Protein AF-A0A8H5ZHA7-F1 (afdb_monomer_lite)

Radius of gyration: 26.0 Å; chains: 1; bounding box: 53×27×84 Å

pLDDT: mean 82.82, std 13.32, range [46.03, 96.62]

Organism: Cochliobolus sativus (NCBI:txid45130)

Structure (mmCIF, N/CA/C/O backbone):
data_AF-A0A8H5ZHA7-F1
#
_entry.id   AF-A0A8H5ZHA7-F1
#
loop_
_atom_site.group_PDB
_atom_site.id
_atom_site.type_symbol
_atom_site.label_atom_id
_atom_site.label_alt_id
_atom_site.label_comp_id
_atom_site.label_asym_id
_atom_site.label_entity_id
_atom_site.label_seq_id
_atom_site.pdbx_PDB_ins_code
_atom_site.Cartn_x
_atom_site.Cartn_y
_atom_site.Cartn_z
_atom_site.occupancy
_atom_site.B_iso_or_equiv
_atom_site.auth_seq_id
_atom_site.auth_comp_id
_atom_site.auth_asym_id
_atom_site.auth_atom_id
_atom_site.pdbx_PDB_model_num
ATOM 1 N N . MET A 1 1 ? 19.726 -7.774 -22.944 1.00 52.78 1 MET A N 1
ATOM 2 C CA . MET A 1 1 ? 19.701 -6.423 -22.335 1.00 52.78 1 MET A CA 1
ATOM 3 C C . MET A 1 1 ? 21.079 -6.138 -21.774 1.00 52.78 1 MET A C 1
ATOM 5 O O . MET A 1 1 ? 21.637 -7.043 -21.167 1.00 52.78 1 MET A O 1
ATOM 9 N N . TRP A 1 2 ? 21.635 -4.945 -21.988 1.00 54.25 2 TRP A N 1
ATOM 10 C CA . TRP A 1 2 ? 22.920 -4.572 -21.390 1.00 54.25 2 TRP A CA 1
ATOM 11 C C . TRP A 1 2 ? 22.672 -4.149 -19.931 1.00 54.25 2 TRP A C 1
ATOM 13 O O . TRP A 1 2 ? 22.021 -3.128 -19.719 1.00 54.25 2 TRP A O 1
ATOM 23 N N . PRO A 1 3 ? 23.135 -4.902 -18.915 1.00 56.53 3 PRO A N 1
ATOM 24 C CA . PRO A 1 3 ? 22.763 -4.650 -17.514 1.00 56.53 3 PRO A CA 1
ATOM 25 C C . PRO A 1 3 ? 23.312 -3.335 -16.943 1.00 56.53 3 PRO A C 1
ATOM 27 O O . PRO A 1 3 ? 22.885 -2.902 -15.883 1.00 56.53 3 PRO A O 1
ATOM 30 N N . GLN A 1 4 ? 24.283 -2.724 -17.626 1.00 62.50 4 GLN A N 1
ATOM 31 C CA . GLN A 1 4 ? 25.059 -1.576 -17.148 1.00 62.50 4 GLN A CA 1
ATOM 32 C C . GLN A 1 4 ? 24.312 -0.233 -17.276 1.00 62.50 4 GLN A C 1
ATOM 34 O O . GLN A 1 4 ? 24.670 0.715 -16.592 1.00 62.50 4 GLN A O 1
ATOM 39 N N . HIS A 1 5 ? 23.264 -0.149 -18.106 1.00 68.81 5 HIS A N 1
ATOM 40 C CA . HIS A 1 5 ? 22.497 1.089 -18.346 1.00 68.81 5 HIS A CA 1
ATOM 41 C C . HIS A 1 5 ? 21.079 1.055 -17.768 1.00 68.81 5 HIS A C 1
ATOM 43 O O . HIS A 1 5 ? 20.227 1.855 -18.154 1.00 68.81 5 HIS A O 1
ATOM 49 N N . PHE A 1 6 ? 20.802 0.089 -16.892 1.00 77.94 6 PHE A N 1
ATOM 50 C CA . PHE A 1 6 ? 19.438 -0.263 -16.548 1.00 77.94 6 PHE A CA 1
ATOM 51 C C . PHE A 1 6 ? 19.229 -0.431 -15.049 1.00 77.94 6 PHE A C 1
ATOM 53 O O . PHE A 1 6 ? 19.778 -1.344 -14.429 1.00 77.94 6 PHE A O 1
ATOM 60 N N . ASP A 1 7 ? 18.390 0.424 -14.471 1.00 83.12 7 ASP A N 1
ATOM 61 C CA . ASP A 1 7 ? 18.078 0.376 -13.051 1.00 83.12 7 ASP A CA 1
ATOM 62 C C . ASP A 1 7 ? 16.860 -0.520 -12.774 1.00 83.12 7 ASP A C 1
ATOM 64 O O . ASP A 1 7 ? 15.705 -0.217 -13.097 1.00 83.12 7 ASP A O 1
ATOM 68 N N . VAL A 1 8 ? 17.132 -1.661 -12.138 1.00 85.44 8 VAL A N 1
ATOM 69 C CA . VAL A 1 8 ? 16.121 -2.636 -11.703 1.00 85.44 8 VAL A CA 1
ATOM 70 C C . VAL A 1 8 ? 15.686 -2.450 -10.250 1.00 85.44 8 VAL A C 1
ATOM 72 O O . VAL A 1 8 ? 14.785 -3.157 -9.793 1.00 85.44 8 VAL A O 1
ATOM 75 N N . GLN A 1 9 ? 16.303 -1.538 -9.495 1.00 86.81 9 GLN A N 1
ATOM 76 C CA . GLN A 1 9 ? 16.022 -1.352 -8.072 1.00 86.81 9 GLN A CA 1
ATOM 77 C C . GLN A 1 9 ? 14.582 -0.900 -7.838 1.00 86.81 9 GLN A C 1
ATOM 79 O O . GLN A 1 9 ? 13.919 -1.438 -6.954 1.00 86.81 9 GLN A O 1
ATOM 84 N N . GLY A 1 10 ? 14.058 -0.002 -8.679 1.00 84.81 10 GLY A N 1
ATOM 85 C CA . GLY A 1 10 ? 12.657 0.427 -8.610 1.00 84.81 10 GLY A CA 1
ATOM 86 C C . GLY A 1 10 ? 11.679 -0.740 -8.765 1.00 84.81 10 GLY A C 1
ATOM 87 O O . GLY A 1 10 ? 10.723 -0.862 -8.004 1.00 84.81 10 GLY A O 1
ATOM 88 N N . THR A 1 11 ? 11.965 -1.670 -9.680 1.00 85.94 11 THR A N 1
ATOM 89 C CA . THR A 1 11 ? 11.107 -2.850 -9.885 1.00 85.94 11 THR A CA 1
ATOM 90 C C . THR A 1 11 ? 11.216 -3.832 -8.722 1.00 85.94 11 THR A C 1
ATOM 92 O O . THR A 1 11 ? 10.202 -4.336 -8.245 1.00 85.94 11 THR A O 1
ATOM 95 N N . LYS A 1 12 ? 12.429 -4.072 -8.209 1.00 88.88 12 LYS A N 1
ATOM 96 C CA . LYS A 1 12 ? 12.633 -4.904 -7.013 1.00 88.88 12 LYS A CA 1
ATOM 97 C C . LYS A 1 12 ? 11.881 -4.341 -5.807 1.00 88.88 12 LYS A C 1
ATOM 99 O O . LYS A 1 12 ? 11.243 -5.106 -5.088 1.00 88.88 12 LYS A O 1
ATOM 104 N N . ALA A 1 13 ? 11.912 -3.021 -5.623 1.00 89.31 13 ALA A N 1
ATOM 105 C CA . ALA A 1 13 ? 11.181 -2.341 -4.562 1.00 89.31 13 ALA A CA 1
ATOM 106 C C . ALA A 1 13 ? 9.661 -2.512 -4.715 1.00 89.31 13 ALA A C 1
ATOM 108 O O . ALA A 1 13 ? 9.006 -2.866 -3.740 1.00 89.31 13 ALA A O 1
ATOM 109 N N . LEU A 1 14 ? 9.113 -2.341 -5.926 1.00 88.00 14 LEU A N 1
ATOM 110 C CA . LEU A 1 14 ? 7.683 -2.544 -6.207 1.00 88.00 14 LEU A CA 1
ATOM 111 C C . LEU A 1 14 ? 7.222 -3.989 -5.946 1.00 88.00 14 LEU A C 1
ATOM 113 O O . LEU A 1 14 ? 6.139 -4.220 -5.407 1.00 88.00 14 LEU A O 1
ATOM 117 N N . ILE A 1 15 ? 8.039 -4.984 -6.302 1.00 90.75 15 ILE A N 1
ATOM 118 C CA . ILE A 1 15 ? 7.711 -6.393 -6.040 1.00 90.75 15 ILE A CA 1
ATOM 119 C C . ILE A 1 15 ? 7.745 -6.668 -4.536 1.00 90.75 15 ILE A C 1
ATOM 121 O O . ILE A 1 15 ? 6.794 -7.222 -3.984 1.00 90.75 15 ILE A O 1
ATOM 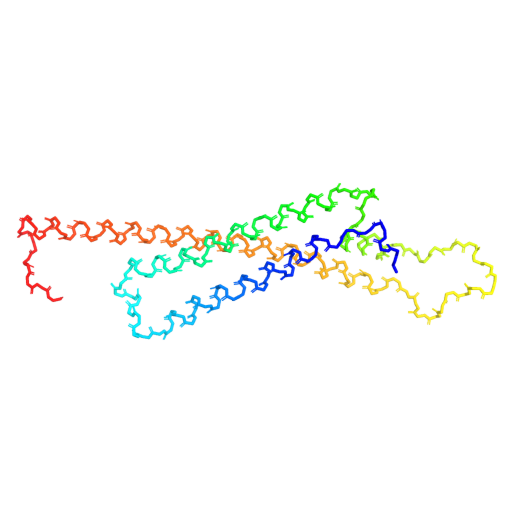125 N N . ALA A 1 16 ? 8.818 -6.250 -3.861 1.00 91.69 16 ALA A N 1
ATOM 126 C CA . ALA A 1 16 ? 8.959 -6.434 -2.423 1.00 91.69 16 ALA A CA 1
ATOM 127 C C . ALA A 1 16 ? 7.810 -5.760 -1.656 1.00 91.69 16 ALA A C 1
ATOM 129 O O . ALA A 1 16 ? 7.230 -6.372 -0.757 1.00 91.69 16 ALA A O 1
ATOM 130 N N . SER A 1 17 ? 7.424 -4.541 -2.047 1.00 92.31 17 SER A N 1
ATOM 131 C CA . SER A 1 17 ? 6.323 -3.820 -1.411 1.00 92.31 17 SER A CA 1
ATOM 132 C C . SER A 1 17 ? 4.982 -4.500 -1.573 1.00 92.31 17 SER A C 1
ATOM 134 O O . SER A 1 17 ? 4.231 -4.603 -0.602 1.00 92.31 17 SER A O 1
ATOM 136 N N . SER A 1 18 ? 4.704 -5.017 -2.764 1.00 90.50 18 SER A N 1
ATOM 137 C CA . SER A 1 18 ? 3.472 -5.746 -3.053 1.00 90.50 18 SER A CA 1
ATOM 138 C C . SER A 1 18 ? 3.347 -6.994 -2.177 1.00 90.50 18 SER A C 1
ATOM 140 O O . SER A 1 18 ? 2.298 -7.228 -1.576 1.00 90.50 18 SER A O 1
ATOM 142 N N . VAL A 1 19 ? 4.434 -7.764 -2.038 1.00 94.38 19 VAL A N 1
ATOM 143 C CA . VAL A 1 19 ? 4.457 -8.981 -1.211 1.00 94.38 19 VAL A CA 1
ATOM 144 C C . VAL A 1 19 ? 4.249 -8.650 0.266 1.00 94.38 19 VAL A C 1
ATOM 146 O O . VAL A 1 19 ? 3.394 -9.253 0.913 1.00 94.38 19 VAL A O 1
ATOM 149 N N . VAL A 1 20 ? 4.984 -7.671 0.801 1.00 93.88 20 VAL A N 1
ATOM 150 C CA . VAL A 1 20 ? 4.854 -7.271 2.213 1.00 93.88 20 VAL A CA 1
ATOM 151 C C . VAL A 1 20 ? 3.448 -6.752 2.507 1.00 93.88 20 VAL A C 1
ATOM 153 O O . VAL A 1 20 ? 2.850 -7.137 3.510 1.00 93.88 20 VAL A O 1
ATOM 156 N N . THR A 1 21 ? 2.893 -5.936 1.609 1.00 93.38 21 THR A N 1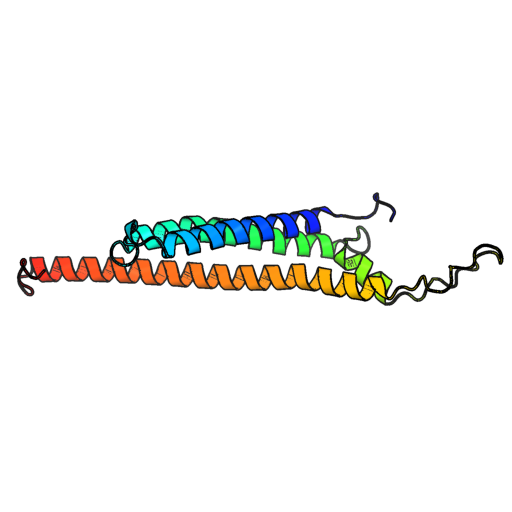
ATOM 157 C CA . THR A 1 21 ? 1.527 -5.409 1.730 1.00 93.38 21 THR A CA 1
ATOM 158 C C . THR A 1 21 ? 0.504 -6.540 1.786 1.00 93.38 21 THR A C 1
ATOM 160 O O . THR A 1 21 ? -0.345 -6.560 2.674 1.00 93.38 21 THR A O 1
ATOM 163 N N . LEU A 1 22 ? 0.614 -7.522 0.886 1.00 94.31 22 LEU A N 1
ATOM 164 C CA . LEU A 1 22 ? -0.283 -8.676 0.853 1.00 94.31 22 LEU A CA 1
ATOM 165 C C . LEU A 1 22 ? -0.209 -9.474 2.158 1.00 94.31 22 LEU A C 1
ATOM 167 O O . LEU A 1 22 ? -1.246 -9.818 2.721 1.00 94.31 22 LEU A O 1
ATOM 171 N N . VAL A 1 23 ? 0.998 -9.720 2.671 1.00 95.75 23 VAL A N 1
ATOM 172 C CA . VAL A 1 23 ? 1.197 -10.454 3.927 1.00 95.75 23 VAL A CA 1
ATOM 173 C C . VAL A 1 23 ? 0.607 -9.697 5.118 1.00 95.75 23 VAL A C 1
ATOM 175 O O . VAL A 1 23 ? -0.129 -10.292 5.902 1.00 95.75 23 VAL A O 1
ATOM 178 N N . LEU A 1 24 ? 0.880 -8.396 5.257 1.00 93.56 24 LEU A N 1
ATOM 179 C CA . LEU A 1 24 ? 0.397 -7.602 6.392 1.00 93.56 24 LEU A CA 1
ATOM 180 C C . LEU A 1 24 ? -1.124 -7.420 6.368 1.00 93.56 24 LEU A C 1
ATOM 182 O O . LEU A 1 24 ? -1.786 -7.634 7.386 1.00 93.56 24 LEU A O 1
ATOM 186 N N . CYS A 1 25 ? -1.696 -7.084 5.209 1.00 92.38 25 CYS A N 1
ATOM 187 C CA . CYS A 1 25 ? -3.146 -6.984 5.052 1.00 92.38 25 CYS A CA 1
ATOM 188 C C . CYS A 1 25 ? -3.820 -8.351 5.230 1.00 92.38 25 CYS A C 1
ATOM 190 O O . CYS A 1 25 ? -4.833 -8.451 5.920 1.00 92.38 25 CYS A O 1
ATOM 192 N N . GLY A 1 26 ? -3.242 -9.415 4.667 1.00 92.25 26 GLY A N 1
ATOM 193 C CA . GLY A 1 26 ? -3.731 -10.782 4.823 1.00 92.25 26 GLY A CA 1
ATOM 194 C C . GLY A 1 26 ? -3.730 -11.236 6.282 1.00 92.25 26 GLY A C 1
ATOM 195 O O . GLY A 1 26 ? -4.733 -11.760 6.761 1.00 92.25 26 GLY A O 1
ATOM 196 N N . ALA A 1 27 ? -2.654 -10.966 7.025 1.00 91.88 27 ALA A N 1
ATOM 197 C CA . ALA A 1 27 ? -2.563 -11.278 8.449 1.00 91.88 27 ALA A CA 1
ATOM 198 C C . ALA A 1 27 ? -3.645 -10.556 9.270 1.00 91.88 27 ALA A C 1
ATOM 200 O O . ALA A 1 27 ? -4.290 -11.178 10.118 1.00 91.88 27 ALA A O 1
ATOM 201 N N . PHE A 1 28 ? -3.900 -9.273 8.990 1.00 89.31 28 PHE A N 1
ATOM 202 C CA . PHE A 1 28 ? -4.983 -8.526 9.633 1.00 89.31 28 PHE A CA 1
ATOM 203 C C . PHE A 1 28 ? -6.366 -9.109 9.312 1.00 89.31 28 PHE A C 1
ATOM 205 O O . PHE A 1 28 ? -7.202 -9.257 10.209 1.00 89.31 28 PHE A O 1
ATOM 212 N N . LEU A 1 29 ? -6.613 -9.475 8.051 1.00 90.12 29 LEU A N 1
ATOM 213 C CA . LEU A 1 29 ? -7.873 -10.095 7.639 1.00 90.12 29 LEU A CA 1
ATOM 214 C C . LEU A 1 29 ? -8.088 -11.436 8.342 1.00 90.12 29 LEU A C 1
ATOM 216 O O . LEU A 1 29 ? -9.149 -11.652 8.919 1.00 90.12 29 LEU A O 1
ATOM 220 N N . ILE A 1 30 ? -7.072 -12.301 8.375 1.00 91.12 30 ILE A N 1
ATOM 221 C CA . ILE A 1 30 ? -7.140 -13.588 9.079 1.00 91.12 30 ILE A CA 1
ATOM 222 C C . ILE A 1 30 ? -7.440 -13.364 10.563 1.00 91.12 30 ILE A C 1
ATOM 224 O O . ILE A 1 30 ? -8.362 -13.976 11.098 1.00 91.12 30 ILE A O 1
ATOM 228 N N . ALA A 1 31 ? -6.728 -12.443 11.221 1.00 87.19 31 ALA A N 1
ATOM 229 C CA . ALA A 1 31 ? -6.982 -12.110 12.621 1.00 87.19 31 ALA A CA 1
ATOM 230 C C . ALA A 1 31 ? -8.414 -11.589 12.850 1.00 87.19 31 ALA A C 1
ATOM 232 O O . ALA A 1 31 ? -9.032 -11.900 13.867 1.00 87.19 31 ALA A O 1
ATOM 233 N N . SER A 1 32 ? -8.980 -10.864 11.884 1.00 85.56 32 SER A N 1
ATOM 234 C CA . SER A 1 32 ? -10.356 -10.355 11.946 1.00 85.56 32 SER A CA 1
ATOM 235 C C . SER A 1 32 ? -11.414 -11.461 11.984 1.00 85.56 32 SER A C 1
ATOM 237 O O . SER A 1 32 ? -12.479 -11.260 12.567 1.00 85.56 32 SER A O 1
ATOM 239 N N . PHE A 1 33 ? -11.114 -12.639 11.430 1.00 87.31 33 PHE A N 1
ATOM 240 C CA . PHE A 1 33 ? -12.006 -13.799 11.449 1.00 87.31 33 PHE A CA 1
ATOM 241 C C . PHE A 1 33 ? -11.850 -14.689 12.685 1.00 87.31 33 PHE A C 1
ATOM 243 O O . PHE A 1 33 ? -12.641 -15.613 12.858 1.00 87.31 33 PHE A O 1
ATOM 250 N N . ILE A 1 34 ? -10.873 -14.439 13.566 1.00 88.38 34 ILE A N 1
ATOM 251 C CA . ILE A 1 34 ? -10.676 -15.253 14.771 1.00 88.38 34 ILE A CA 1
ATOM 252 C C . ILE A 1 34 ? -11.642 -14.772 15.868 1.00 88.38 34 ILE A C 1
ATOM 254 O O . ILE A 1 34 ? -11.397 -13.733 16.491 1.00 88.38 34 ILE A O 1
ATOM 258 N N . PRO A 1 35 ? -12.702 -15.538 16.203 1.00 78.00 35 PRO A N 1
ATOM 259 C CA . PRO A 1 35 ? -13.699 -15.104 17.183 1.00 78.00 35 PRO A CA 1
ATOM 260 C C . PRO A 1 35 ? -13.099 -14.925 18.585 1.00 78.00 35 PRO A C 1
ATOM 262 O O . PRO A 1 35 ? -13.529 -14.052 19.335 1.00 78.00 35 PRO A O 1
ATOM 265 N N . LYS A 1 36 ? -12.042 -15.683 18.922 1.00 78.12 36 LYS A N 1
ATOM 266 C CA . LYS A 1 36 ? -11.340 -15.586 20.215 1.00 78.12 36 LYS A CA 1
ATOM 267 C C . LYS A 1 36 ? -10.669 -14.233 20.461 1.00 78.12 36 LYS A C 1
ATOM 269 O O . LYS A 1 36 ? -10.453 -13.876 21.615 1.00 78.12 36 LYS A O 1
ATOM 274 N N . LEU A 1 37 ? -10.342 -13.475 19.411 1.00 74.25 37 LEU A N 1
ATOM 275 C CA . LEU A 1 37 ? -9.750 -12.145 19.572 1.00 74.25 37 LEU A CA 1
ATOM 276 C C . LEU A 1 37 ? -10.792 -11.092 19.986 1.00 74.25 37 LEU A C 1
ATOM 278 O O . LEU A 1 37 ? -10.406 -10.035 20.484 1.00 74.25 37 LEU A O 1
ATOM 282 N N . ALA A 1 38 ? -12.093 -11.383 19.828 1.00 75.88 38 ALA A N 1
ATOM 283 C CA . ALA A 1 38 ? -13.209 -10.512 20.207 1.00 75.88 38 ALA A CA 1
ATOM 284 C C . ALA A 1 38 ? -13.000 -9.044 19.779 1.00 75.88 38 ALA A C 1
ATOM 286 O O . ALA A 1 38 ? -13.325 -8.110 20.513 1.00 75.88 38 ALA A O 1
ATOM 287 N N . LEU A 1 39 ? -12.445 -8.830 18.577 1.00 74.50 39 LEU A N 1
ATOM 288 C CA . LEU A 1 39 ? -12.054 -7.506 18.070 1.00 74.50 39 LEU A CA 1
ATOM 289 C C . LEU A 1 39 ? -13.239 -6.536 17.955 1.00 74.50 39 LEU A C 1
ATOM 291 O O . LEU A 1 39 ? -13.050 -5.324 17.970 1.00 74.50 39 LEU A O 1
ATOM 295 N N . ARG A 1 40 ? -14.467 -7.063 17.884 1.00 72.06 40 ARG A N 1
ATOM 296 C CA . ARG A 1 40 ? -15.703 -6.274 17.935 1.00 72.06 40 ARG A CA 1
ATOM 297 C C . ARG A 1 40 ? -15.941 -5.634 19.307 1.00 72.06 40 ARG A C 1
ATOM 299 O O . ARG A 1 40 ? -16.465 -4.533 19.368 1.00 72.06 40 ARG A O 1
ATOM 306 N N . GLN A 1 41 ? -15.557 -6.313 20.384 1.00 76.44 41 GLN A N 1
ATOM 307 C CA . GLN A 1 41 ? -15.778 -5.873 21.765 1.00 76.44 41 GLN A CA 1
ATOM 308 C C . GLN A 1 41 ? -14.557 -5.119 22.313 1.00 76.44 41 GLN A C 1
ATOM 310 O O . GLN A 1 41 ? -14.684 -4.188 23.102 1.00 76.44 41 GLN A O 1
ATOM 315 N N . LYS A 1 42 ? -13.356 -5.476 21.841 1.00 84.12 42 LYS A N 1
ATOM 316 C CA . LYS A 1 42 ? -12.083 -4.835 22.196 1.00 84.12 42 LYS A CA 1
ATOM 317 C C . LYS A 1 42 ? -11.655 -3.829 21.123 1.00 84.12 42 LYS A C 1
ATOM 319 O O . LYS A 1 42 ? -10.693 -4.063 20.390 1.00 84.12 42 LYS A O 1
ATOM 324 N N . TYR A 1 43 ? -12.350 -2.693 21.058 1.00 83.75 43 TYR A N 1
ATOM 325 C CA . TYR A 1 43 ? -12.120 -1.645 20.052 1.00 83.75 43 TYR A CA 1
ATOM 326 C C . TYR A 1 43 ? -10.676 -1.111 20.030 1.00 83.75 43 TYR A C 1
ATOM 328 O O . TYR A 1 43 ? -10.119 -0.850 18.966 1.00 83.75 43 TYR A O 1
ATOM 336 N N . THR A 1 44 ? -10.012 -1.021 21.188 1.00 85.69 44 THR A N 1
ATOM 337 C CA . THR A 1 44 ? -8.597 -0.622 21.269 1.00 85.69 44 THR A CA 1
ATOM 338 C C . THR A 1 44 ? -7.656 -1.657 20.665 1.00 85.69 44 THR A C 1
ATOM 340 O O . THR A 1 44 ? -6.723 -1.284 19.962 1.00 85.69 44 THR A O 1
ATOM 343 N N . LEU A 1 45 ? -7.898 -2.946 20.915 1.00 86.69 45 LEU A N 1
ATOM 344 C CA . LEU A 1 45 ? -7.086 -4.034 20.371 1.00 86.69 45 LEU A CA 1
ATOM 345 C C . LEU A 1 45 ? -7.228 -4.098 18.851 1.00 86.69 45 LEU A C 1
ATOM 347 O O . LEU A 1 45 ? -6.228 -4.221 18.150 1.00 86.69 45 LEU A O 1
ATOM 351 N N . ARG A 1 46 ? -8.461 -3.953 18.349 1.00 88.69 46 ARG A N 1
ATOM 352 C CA . ARG A 1 46 ? -8.739 -3.858 16.915 1.00 88.69 46 ARG A CA 1
ATOM 353 C C . ARG A 1 46 ? -7.977 -2.703 16.285 1.00 88.69 46 ARG A C 1
ATOM 355 O O . ARG A 1 46 ? -7.248 -2.946 15.332 1.00 88.69 46 ARG A O 1
ATOM 362 N N . ALA A 1 47 ? -8.111 -1.496 16.838 1.00 88.88 47 ALA A N 1
ATOM 363 C CA . ALA A 1 47 ? -7.449 -0.304 16.321 1.00 88.88 47 ALA A CA 1
ATOM 364 C C . ALA A 1 47 ? -5.922 -0.460 16.292 1.00 88.88 47 ALA A C 1
ATOM 366 O O . ALA A 1 47 ? -5.300 -0.206 15.263 1.00 88.88 47 ALA A O 1
ATOM 367 N N . LEU A 1 48 ? -5.320 -0.939 17.385 1.00 90.81 48 LEU A N 1
ATOM 368 C CA . LEU A 1 48 ? -3.875 -1.157 17.466 1.00 90.81 48 LEU A CA 1
ATOM 369 C C . LEU A 1 48 ? -3.391 -2.203 16.463 1.00 90.81 48 LEU A C 1
ATOM 371 O O . LEU A 1 48 ? -2.390 -1.970 15.795 1.00 90.81 48 LEU A O 1
ATOM 375 N N . LEU A 1 49 ? -4.108 -3.320 16.317 1.00 91.44 49 LEU A N 1
ATOM 376 C CA . LEU A 1 49 ? -3.751 -4.361 15.358 1.00 91.44 49 LEU A CA 1
ATOM 377 C C . LEU A 1 49 ? -3.836 -3.842 13.917 1.00 91.44 49 LEU A C 1
ATOM 379 O O . LEU A 1 49 ? -2.903 -4.035 13.140 1.00 91.44 49 LEU A O 1
ATOM 383 N N . SER A 1 50 ? -4.913 -3.128 13.571 1.00 91.56 50 SER A N 1
ATOM 384 C CA . SER A 1 50 ? -5.029 -2.497 12.254 1.00 91.56 50 SER A CA 1
ATOM 385 C C . SER A 1 50 ? -3.916 -1.484 12.022 1.00 91.56 50 SER A C 1
ATOM 387 O O . SER A 1 50 ? -3.257 -1.557 10.993 1.00 91.56 50 SER A O 1
ATOM 389 N N . LEU A 1 51 ? -3.623 -0.596 12.976 1.00 92.88 51 LEU A N 1
ATOM 390 C CA . LEU A 1 51 ? -2.564 0.407 12.829 1.00 92.88 51 LEU A CA 1
ATOM 391 C C . LEU A 1 51 ? -1.177 -0.233 12.714 1.00 92.88 51 LEU A C 1
ATOM 393 O O . LEU A 1 51 ? -0.382 0.203 11.885 1.00 92.88 51 LEU A O 1
ATOM 397 N N . ALA A 1 52 ? -0.908 -1.297 13.473 1.00 92.94 52 ALA A N 1
ATOM 398 C CA . ALA A 1 52 ? 0.344 -2.047 13.399 1.00 92.94 52 ALA A CA 1
ATOM 399 C C . ALA A 1 52 ? 0.575 -2.667 12.013 1.00 92.94 52 ALA A C 1
ATOM 401 O O . ALA A 1 52 ? 1.718 -2.787 11.586 1.00 92.94 52 ALA A O 1
ATOM 402 N N . THR A 1 53 ? -0.491 -3.029 11.293 1.00 93.19 53 THR A N 1
ATOM 403 C CA . THR A 1 53 ? -0.392 -3.553 9.917 1.00 93.19 53 THR A CA 1
ATOM 404 C C . THR A 1 53 ? -0.456 -2.467 8.841 1.00 93.19 53 THR A C 1
ATOM 406 O O . THR A 1 53 ? 0.285 -2.524 7.860 1.00 93.19 53 THR A O 1
ATOM 409 N N . LEU A 1 54 ? -1.301 -1.449 9.019 1.00 93.94 54 LEU A N 1
ATOM 410 C CA . LEU A 1 54 ? -1.558 -0.420 8.015 1.00 93.94 54 LEU A CA 1
ATOM 411 C C . LEU A 1 54 ? -0.452 0.638 7.971 1.00 93.94 54 LEU A C 1
ATOM 413 O O . LEU A 1 54 ? -0.081 1.044 6.878 1.00 93.94 54 LEU A O 1
ATOM 417 N N . LEU A 1 55 ? 0.120 1.053 9.110 1.00 94.06 55 LEU A N 1
ATOM 418 C CA . LEU A 1 55 ? 1.162 2.090 9.132 1.00 94.06 55 LEU A CA 1
ATOM 419 C C . LEU A 1 55 ? 2.448 1.661 8.405 1.00 94.06 55 LEU A C 1
ATOM 421 O O . LEU A 1 55 ? 2.910 2.426 7.555 1.00 94.06 55 LEU A O 1
ATOM 425 N N . PRO A 1 56 ? 3.020 0.460 8.645 1.00 94.19 56 PRO A N 1
ATOM 426 C CA . PRO A 1 56 ? 4.185 0.015 7.883 1.00 94.19 56 PRO A CA 1
ATOM 427 C C . PRO A 1 56 ? 3.869 -0.124 6.393 1.00 94.19 56 PRO A C 1
ATOM 429 O O . PRO A 1 56 ? 4.666 0.291 5.557 1.00 94.19 56 PRO A O 1
ATOM 432 N N . THR A 1 57 ? 2.682 -0.639 6.058 1.00 94.50 57 THR A N 1
ATOM 433 C CA . THR A 1 57 ? 2.216 -0.774 4.670 1.00 94.50 57 THR A CA 1
ATOM 434 C C . THR A 1 57 ? 2.097 0.587 3.980 1.00 94.50 57 THR A C 1
ATOM 436 O O . THR A 1 57 ? 2.544 0.752 2.846 1.00 94.50 57 THR A O 1
ATOM 439 N N . LEU A 1 58 ? 1.547 1.588 4.670 1.00 95.31 58 LEU A N 1
ATOM 440 C CA . LEU A 1 58 ? 1.388 2.949 4.166 1.00 95.31 58 LEU A CA 1
ATOM 441 C C . LEU A 1 58 ? 2.742 3.595 3.860 1.00 95.31 58 LEU A C 1
ATOM 443 O O . LEU A 1 58 ? 2.944 4.129 2.773 1.00 95.31 58 LEU A O 1
ATOM 447 N N . LEU A 1 59 ? 3.680 3.519 4.808 1.00 95.88 59 LEU A N 1
ATOM 448 C CA . LEU A 1 59 ? 5.022 4.075 4.637 1.00 95.88 59 LEU A CA 1
ATOM 449 C C . LEU A 1 59 ? 5.767 3.381 3.501 1.00 95.88 59 LEU A C 1
ATOM 451 O O . LEU A 1 59 ? 6.382 4.036 2.664 1.00 95.88 59 LEU A O 1
ATOM 455 N N . LEU A 1 60 ? 5.691 2.056 3.450 1.00 95.06 60 LEU A N 1
ATOM 456 C CA . LEU A 1 60 ? 6.400 1.267 2.458 1.00 95.06 60 LEU A CA 1
ATOM 457 C C . LEU A 1 60 ? 5.856 1.543 1.045 1.00 95.06 60 LEU A C 1
ATOM 459 O O . LEU A 1 60 ? 6.628 1.803 0.120 1.00 95.06 60 LEU A O 1
ATOM 463 N N . THR A 1 61 ? 4.535 1.561 0.866 1.00 93.69 61 THR A N 1
ATOM 464 C CA . THR A 1 61 ? 3.910 1.895 -0.427 1.00 93.69 61 THR A CA 1
ATOM 465 C C . THR A 1 61 ? 4.189 3.344 -0.852 1.00 93.69 61 THR A C 1
ATOM 467 O O . THR A 1 61 ? 4.475 3.588 -2.025 1.00 93.69 61 THR A O 1
ATOM 470 N N . LEU A 1 62 ? 4.249 4.300 0.082 1.00 95.12 62 LEU A N 1
ATOM 471 C CA . LEU A 1 62 ? 4.672 5.674 -0.211 1.00 95.12 62 LEU A CA 1
ATOM 472 C C . LEU A 1 62 ? 6.136 5.749 -0.669 1.00 95.12 62 LEU A C 1
ATOM 474 O O . LEU A 1 62 ? 6.432 6.312 -1.719 1.00 95.12 62 LEU A O 1
ATOM 478 N N . ILE A 1 63 ? 7.059 5.159 0.093 1.00 94.75 63 ILE A N 1
ATOM 479 C CA . ILE A 1 63 ? 8.492 5.193 -0.231 1.00 94.75 63 ILE A CA 1
ATOM 480 C C . ILE A 1 63 ? 8.737 4.546 -1.594 1.00 94.75 63 ILE A C 1
ATOM 482 O O . ILE A 1 63 ? 9.451 5.105 -2.421 1.00 94.75 63 ILE A O 1
ATOM 486 N N . THR A 1 64 ? 8.117 3.394 -1.860 1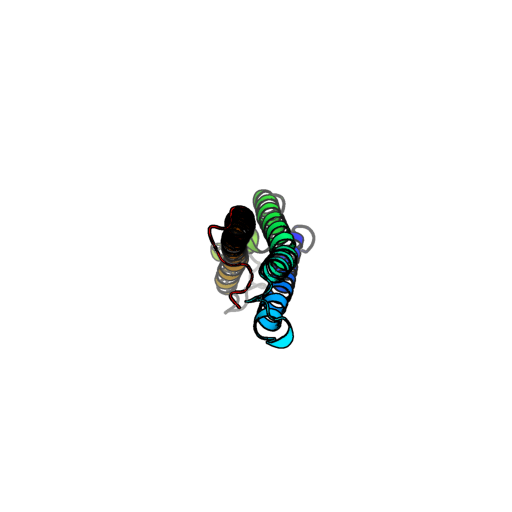.00 93.25 64 THR A N 1
ATOM 487 C CA . THR A 1 64 ? 8.292 2.700 -3.144 1.00 93.25 64 THR A CA 1
ATOM 488 C C . THR A 1 64 ? 7.709 3.457 -4.332 1.00 93.25 64 THR A C 1
ATOM 490 O O . THR A 1 64 ? 8.344 3.479 -5.384 1.00 93.25 64 THR A O 1
ATOM 493 N N . THR A 1 65 ? 6.558 4.120 -4.184 1.00 92.31 65 THR A N 1
ATOM 494 C CA . THR A 1 65 ? 5.975 4.937 -5.264 1.00 92.31 65 THR A CA 1
ATOM 495 C C . THR A 1 65 ? 6.825 6.171 -5.559 1.00 92.31 65 THR A C 1
ATOM 497 O O . THR A 1 65 ? 7.132 6.430 -6.723 1.00 92.31 65 THR A O 1
ATOM 500 N N . VAL A 1 66 ? 7.277 6.887 -4.524 1.00 93.81 66 VAL A N 1
ATOM 501 C CA . VAL A 1 66 ? 8.185 8.038 -4.669 1.00 93.81 66 VAL A CA 1
ATOM 502 C C . VAL A 1 66 ? 9.506 7.609 -5.305 1.00 93.81 66 VAL A C 1
ATOM 504 O O . VAL A 1 66 ? 9.941 8.216 -6.281 1.00 93.81 66 VAL A O 1
ATOM 507 N N . TRP A 1 67 ? 10.114 6.528 -4.812 1.00 92.38 67 TRP A N 1
ATOM 508 C CA . TRP A 1 67 ? 11.368 6.001 -5.351 1.00 92.38 67 TRP A CA 1
ATOM 509 C C . TRP A 1 67 ? 11.238 5.597 -6.822 1.00 92.38 67 TRP A C 1
ATOM 511 O O . TRP A 1 67 ? 12.058 5.993 -7.646 1.00 92.38 67 TRP A O 1
ATOM 521 N N . ALA A 1 68 ? 10.174 4.876 -7.189 1.00 90.62 68 ALA A N 1
ATOM 522 C CA . ALA A 1 68 ? 9.925 4.494 -8.577 1.00 90.62 68 ALA A CA 1
ATOM 523 C C . ALA A 1 68 ? 9.744 5.716 -9.496 1.00 90.62 68 ALA A C 1
ATOM 525 O O . ALA A 1 68 ? 10.220 5.704 -10.630 1.00 90.62 68 ALA A O 1
ATOM 526 N N . HIS A 1 69 ? 9.098 6.784 -9.014 1.00 90.69 69 HIS A N 1
ATOM 527 C CA . HIS A 1 69 ? 8.985 8.037 -9.761 1.00 90.69 69 HIS A CA 1
ATOM 528 C C . HIS A 1 69 ? 10.327 8.744 -9.946 1.00 90.69 69 HIS A C 1
ATOM 530 O O . HIS A 1 69 ? 10.603 9.195 -11.056 1.00 90.69 69 HIS A O 1
ATOM 536 N N . ILE A 1 70 ? 11.160 8.802 -8.903 1.00 92.19 70 ILE A N 1
ATOM 537 C CA . ILE A 1 70 ? 12.508 9.383 -8.983 1.00 92.19 70 ILE A CA 1
ATOM 538 C C . ILE A 1 70 ? 13.340 8.632 -10.026 1.00 92.19 70 ILE A C 1
ATOM 540 O O . ILE A 1 70 ? 13.899 9.254 -10.923 1.00 92.19 70 ILE A O 1
ATOM 544 N N . LEU A 1 71 ? 13.361 7.297 -9.969 1.00 89.50 71 LEU A N 1
ATOM 545 C CA . LEU A 1 71 ? 14.126 6.477 -10.914 1.00 89.50 71 LEU A CA 1
ATOM 546 C C . LEU A 1 71 ? 13.641 6.653 -12.355 1.00 89.50 71 LEU A C 1
ATOM 548 O O . LEU A 1 71 ? 14.450 6.793 -13.265 1.00 89.50 71 LEU A O 1
ATOM 552 N N . ASN A 1 72 ? 12.324 6.694 -12.566 1.00 88.75 72 ASN A N 1
ATOM 553 C CA . ASN A 1 72 ? 11.756 6.945 -13.891 1.00 88.75 72 ASN A CA 1
ATOM 554 C C . ASN A 1 72 ? 12.074 8.357 -14.420 1.00 88.75 72 ASN A C 1
ATOM 556 O O . ASN A 1 72 ? 12.052 8.559 -15.632 1.00 88.75 72 ASN A O 1
ATOM 560 N N . GLY A 1 73 ? 12.347 9.325 -13.538 1.00 89.12 73 GLY A N 1
ATOM 561 C CA . GLY A 1 73 ? 12.727 10.693 -13.894 1.00 89.12 73 GLY A CA 1
ATOM 562 C C . GLY A 1 73 ? 14.168 10.844 -14.389 1.00 89.12 73 GLY A C 1
ATOM 563 O O . GLY A 1 73 ? 14.474 11.852 -15.016 1.00 89.12 73 GLY A O 1
ATOM 564 N N . ASN A 1 74 ? 15.030 9.848 -14.161 1.00 87.56 74 ASN A N 1
ATOM 565 C CA . ASN A 1 74 ? 16.423 9.851 -14.626 1.00 87.56 74 ASN A CA 1
ATOM 566 C C . ASN A 1 74 ? 16.574 9.436 -16.101 1.00 87.56 74 ASN A C 1
ATOM 568 O O . ASN A 1 74 ? 17.680 9.455 -16.641 1.00 87.56 74 ASN A O 1
ATOM 572 N N . ALA A 1 75 ? 15.486 9.040 -16.766 1.00 83.44 75 ALA A N 1
ATOM 573 C CA . ALA A 1 75 ? 15.514 8.758 -18.194 1.00 83.44 75 ALA A CA 1
ATOM 574 C C . ALA A 1 75 ? 15.682 10.070 -18.994 1.00 83.44 75 ALA A C 1
ATOM 576 O O . ALA A 1 75 ? 15.016 11.059 -18.680 1.00 83.44 75 ALA A O 1
ATOM 577 N N . PRO A 1 76 ? 16.507 10.090 -20.060 1.00 82.69 76 PRO A N 1
ATOM 578 C CA . PRO A 1 76 ? 17.086 8.935 -20.757 1.00 82.69 76 PRO A CA 1
ATOM 579 C C . PRO A 1 76 ? 18.488 8.500 -20.287 1.00 82.69 76 PRO A C 1
ATOM 581 O O . PRO A 1 76 ? 19.019 7.554 -20.865 1.00 82.69 76 PRO A O 1
ATOM 584 N N . ASP A 1 77 ? 19.088 9.163 -19.294 1.00 83.88 77 ASP A N 1
ATOM 585 C CA . ASP A 1 77 ? 20.472 8.897 -18.865 1.00 83.88 77 ASP A CA 1
ATOM 586 C C . ASP A 1 77 ? 20.616 7.526 -18.185 1.00 83.88 77 ASP A C 1
ATOM 588 O O . ASP A 1 77 ? 21.583 6.798 -18.422 1.00 83.88 77 ASP A O 1
ATOM 592 N N . VAL A 1 78 ? 19.623 7.152 -17.371 1.00 84.62 78 VAL A N 1
ATOM 593 C CA . VAL A 1 78 ? 19.490 5.815 -16.777 1.00 84.62 78 VAL A CA 1
ATOM 594 C C . VAL A 1 78 ? 18.062 5.325 -16.981 1.00 84.62 78 VAL A C 1
ATOM 596 O O . VAL A 1 78 ? 17.109 5.915 -16.475 1.00 84.62 78 VAL A O 1
ATOM 599 N N . ASP A 1 79 ? 17.912 4.233 -17.726 1.00 84.69 79 ASP A N 1
ATOM 600 C CA . ASP A 1 79 ? 16.607 3.665 -18.052 1.00 84.69 79 ASP A CA 1
ATOM 601 C C . ASP A 1 79 ? 16.147 2.660 -16.978 1.00 84.69 79 ASP A C 1
ATOM 603 O O . ASP A 1 79 ? 16.935 1.877 -16.450 1.00 84.69 79 ASP A O 1
ATOM 607 N N . THR A 1 80 ? 14.848 2.631 -16.678 1.00 88.31 80 THR A N 1
ATOM 608 C CA . THR A 1 80 ? 14.212 1.590 -15.855 1.00 88.31 80 THR A CA 1
ATOM 609 C C . THR A 1 80 ? 13.490 0.572 -16.738 1.00 88.31 80 THR A C 1
ATOM 611 O O . THR A 1 80 ? 13.256 0.806 -17.928 1.00 88.31 80 THR A O 1
ATOM 614 N N . ILE A 1 81 ? 13.030 -0.542 -16.145 1.00 85.38 81 ILE A N 1
ATOM 615 C CA . ILE A 1 81 ? 12.137 -1.495 -16.837 1.00 85.38 81 ILE A CA 1
ATOM 616 C C . ILE A 1 81 ? 10.942 -0.787 -17.458 1.00 85.38 81 ILE A C 1
ATOM 618 O O . ILE A 1 81 ? 10.594 -1.066 -18.604 1.00 85.38 81 ILE A O 1
ATOM 622 N N . GLN A 1 82 ? 10.348 0.166 -16.749 1.00 87.38 82 GLN A N 1
ATOM 623 C CA . GLN A 1 82 ? 9.198 0.886 -17.260 1.00 87.38 82 GLN A CA 1
ATOM 624 C C . GLN A 1 82 ? 9.576 1.829 -18.410 1.00 87.38 82 GLN A C 1
ATOM 626 O O . GLN A 1 82 ? 8.948 1.762 -19.464 1.00 87.38 82 GLN A O 1
ATOM 631 N N . THR A 1 83 ? 10.572 2.707 -18.242 1.00 87.19 83 THR A N 1
ATOM 632 C CA . THR A 1 83 ? 10.890 3.727 -19.262 1.00 87.19 83 THR A CA 1
ATOM 633 C C . THR A 1 83 ? 11.388 3.088 -20.552 1.00 87.19 83 THR A C 1
ATOM 635 O O . THR A 1 83 ? 10.926 3.444 -21.636 1.00 87.19 83 THR A O 1
ATOM 638 N N . TRP A 1 84 ? 12.232 2.065 -20.442 1.00 85.44 84 TRP A N 1
ATOM 639 C CA . TRP A 1 84 ? 12.808 1.378 -21.589 1.00 85.44 84 TRP A CA 1
ATOM 640 C C . TRP A 1 84 ? 11.793 0.538 -22.360 1.00 85.44 84 TRP A C 1
ATOM 642 O O . TRP A 1 84 ? 11.713 0.649 -23.582 1.00 85.44 84 TRP A O 1
ATOM 652 N N . THR A 1 85 ? 10.975 -0.276 -21.676 1.00 85.19 85 THR A N 1
ATOM 653 C CA . THR A 1 85 ? 9.942 -1.077 -22.363 1.00 85.19 85 THR A CA 1
ATOM 654 C C . THR A 1 85 ? 8.927 -0.166 -23.048 1.00 85.19 85 THR A C 1
ATOM 656 O O . THR A 1 85 ? 8.522 -0.422 -24.182 1.00 85.19 85 THR A O 1
ATOM 659 N N . CYS A 1 86 ? 8.584 0.961 -22.417 1.00 86.31 86 CYS A N 1
ATOM 660 C CA . CYS A 1 86 ? 7.704 1.962 -23.005 1.00 86.31 86 CYS A CA 1
ATOM 661 C C . CYS A 1 86 ? 8.343 2.773 -24.140 1.00 86.31 86 CYS A C 1
ATOM 663 O O . CYS A 1 86 ? 7.607 3.296 -24.974 1.00 86.31 86 CYS A O 1
ATOM 665 N N . LYS A 1 87 ? 9.672 2.878 -24.201 1.00 83.06 87 LYS A N 1
ATOM 666 C CA . LYS A 1 87 ? 10.402 3.463 -25.333 1.00 83.06 87 LYS A CA 1
ATOM 667 C C . LYS A 1 87 ? 10.457 2.482 -26.507 1.00 83.06 87 LYS A C 1
ATOM 669 O O . LYS A 1 87 ? 10.145 2.848 -27.637 1.00 83.06 87 LYS A O 1
ATOM 674 N N . MET A 1 88 ? 10.774 1.217 -26.227 1.00 79.00 88 MET A N 1
ATOM 675 C CA . MET A 1 88 ? 10.934 0.167 -27.238 1.00 79.00 88 MET A CA 1
ATOM 676 C C . MET A 1 88 ? 9.619 -0.304 -27.863 1.00 79.00 88 MET A C 1
ATOM 678 O O . MET A 1 88 ? 9.638 -0.769 -28.997 1.00 79.00 88 MET A O 1
ATOM 682 N N . GLN A 1 89 ? 8.471 -0.138 -27.192 1.00 77.94 89 GLN A N 1
ATOM 683 C CA . GLN A 1 89 ? 7.163 -0.507 -27.763 1.00 77.94 89 GLN A CA 1
ATOM 684 C C . GLN A 1 89 ? 6.827 0.241 -29.069 1.00 77.94 89 GLN A C 1
ATOM 686 O O . GLN A 1 89 ? 6.041 -0.251 -29.875 1.00 77.94 89 GLN A O 1
ATOM 691 N N . SER A 1 90 ? 7.356 1.457 -29.237 1.00 67.62 90 SER A N 1
ATOM 692 C CA . SER A 1 90 ? 7.077 2.355 -30.366 1.00 67.62 90 SER A CA 1
ATOM 693 C C . SER A 1 90 ? 8.237 2.459 -31.347 1.00 67.62 90 SER A C 1
ATOM 695 O O . SER A 1 90 ? 8.049 2.951 -32.459 1.00 67.62 90 SER A O 1
ATOM 697 N N . SER A 1 91 ? 9.427 2.001 -30.954 1.00 62.03 91 SER A N 1
ATOM 698 C CA . SER A 1 91 ? 10.539 1.863 -31.881 1.00 62.03 91 SER A CA 1
ATOM 699 C C . SER A 1 91 ? 10.120 0.864 -32.955 1.00 62.03 91 SER A C 1
ATOM 701 O O . SER A 1 91 ? 9.721 -0.258 -32.649 1.00 62.03 91 SER A O 1
ATOM 703 N N . ARG A 1 92 ? 10.198 1.244 -34.229 1.00 56.38 92 ARG A N 1
ATOM 704 C CA . ARG A 1 92 ? 10.323 0.235 -35.287 1.00 56.38 92 ARG A CA 1
ATOM 705 C C . ARG A 1 92 ? 11.639 -0.515 -35.018 1.00 56.38 92 ARG A C 1
ATOM 707 O O . ARG A 1 92 ? 12.525 0.092 -34.402 1.00 56.38 92 ARG A O 1
ATOM 714 N N . PRO A 1 93 ? 11.787 -1.808 -35.375 1.00 55.59 93 PRO A N 1
ATOM 715 C CA . PRO A 1 93 ? 13.129 -2.389 -35.415 1.00 55.59 93 PRO A CA 1
ATOM 716 C C . PRO A 1 93 ? 14.002 -1.378 -36.152 1.00 55.59 93 PRO A C 1
ATOM 718 O O . PRO A 1 93 ? 13.548 -0.839 -37.164 1.00 55.59 93 PRO A O 1
ATOM 721 N N . LEU A 1 94 ? 15.148 -0.997 -35.575 1.00 52.75 94 LEU A N 1
ATOM 722 C CA . LEU A 1 94 ? 16.039 -0.089 -36.278 1.00 52.75 94 LEU A CA 1
ATOM 723 C C . LEU A 1 94 ? 16.272 -0.735 -37.644 1.00 52.75 94 LEU A C 1
ATOM 725 O O . LEU A 1 94 ? 16.900 -1.789 -37.717 1.00 52.75 94 LEU A O 1
ATOM 729 N N . GLU A 1 95 ? 15.786 -0.099 -38.710 1.00 49.81 95 GLU A N 1
ATOM 730 C CA . GLU A 1 95 ? 16.401 -0.183 -40.031 1.00 49.81 95 GLU A CA 1
ATOM 731 C C . GLU A 1 95 ? 17.779 0.481 -39.898 1.00 49.81 95 GLU A C 1
ATOM 733 O O . GLU A 1 95 ? 18.075 1.510 -40.489 1.00 49.81 95 GLU A O 1
ATOM 738 N N . GLN A 1 96 ? 18.612 -0.032 -38.993 1.00 49.91 96 GLN A N 1
ATOM 739 C CA . GLN A 1 96 ? 20.035 0.084 -39.161 1.00 49.91 96 GLN A CA 1
ATOM 740 C C . GLN A 1 96 ? 20.325 -0.783 -40.367 1.00 49.91 96 GLN A C 1
ATOM 742 O O . GLN A 1 96 ? 19.802 -1.896 -40.444 1.00 49.91 96 GLN A O 1
ATOM 747 N N . ASP A 1 97 ? 21.127 -0.242 -41.278 1.00 46.03 97 ASP A N 1
ATOM 748 C CA . ASP A 1 97 ? 21.880 -0.946 -42.308 1.00 46.03 97 ASP A CA 1
ATOM 749 C C . ASP A 1 97 ? 22.630 -2.143 -41.692 1.00 46.03 97 ASP A C 1
ATOM 751 O O . ASP A 1 97 ? 23.843 -2.136 -41.484 1.00 46.03 97 ASP A O 1
ATOM 755 N N . LEU A 1 98 ? 21.884 -3.169 -41.297 1.00 56.53 98 LEU A N 1
ATOM 756 C CA . LEU A 1 98 ? 22.387 -4.448 -40.866 1.00 56.53 98 LEU A CA 1
ATOM 757 C C . LEU A 1 98 ? 22.900 -5.088 -42.155 1.00 56.53 98 LEU A C 1
ATOM 759 O O . LEU A 1 98 ? 22.144 -5.164 -43.127 1.00 56.53 98 LEU A O 1
ATOM 763 N N . PRO A 1 99 ? 24.171 -5.521 -42.200 1.00 58.16 99 PRO A N 1
ATOM 764 C CA . PRO A 1 99 ? 24.696 -6.236 -43.355 1.00 58.16 99 PRO A CA 1
ATOM 765 C C . PRO A 1 99 ? 23.723 -7.361 -43.725 1.00 58.16 99 PRO A C 1
ATOM 767 O O . PRO A 1 99 ? 23.198 -8.004 -42.814 1.00 58.16 99 PRO A O 1
ATOM 770 N N . GLU A 1 100 ? 23.509 -7.626 -45.019 1.00 58.22 100 GLU A N 1
ATOM 771 C CA . GLU A 1 100 ? 22.512 -8.582 -45.558 1.00 58.22 100 GLU A CA 1
ATOM 772 C C . GLU A 1 100 ? 22.527 -9.999 -44.927 1.00 58.22 100 GLU A C 1
ATOM 774 O O . GLU A 1 100 ? 21.632 -10.802 -45.176 1.00 58.22 100 GLU A O 1
ATOM 779 N N . GLY A 1 101 ? 23.516 -10.325 -44.088 1.00 55.06 101 GLY A N 1
ATOM 780 C CA . GLY A 1 101 ? 23.619 -11.570 -43.323 1.00 55.06 101 GLY A CA 1
ATOM 781 C C . GLY A 1 101 ? 23.029 -11.563 -41.903 1.00 55.06 101 GLY A C 1
ATOM 782 O O . GLY A 1 101 ? 23.001 -12.622 -41.281 1.00 55.06 101 GLY A O 1
ATOM 783 N N . ILE A 1 102 ? 22.565 -10.428 -41.362 1.00 58.28 102 ILE A N 1
ATOM 784 C CA . ILE A 1 102 ? 21.947 -10.342 -40.021 1.00 58.28 102 ILE A CA 1
ATOM 785 C C . ILE A 1 102 ? 20.496 -9.869 -40.168 1.00 58.28 102 ILE A C 1
ATOM 787 O O . ILE A 1 102 ? 20.090 -8.827 -39.659 1.00 58.28 102 ILE A O 1
ATOM 791 N N . ALA A 1 103 ? 19.699 -10.640 -40.909 1.00 55.44 103 ALA A N 1
ATOM 792 C CA . ALA A 1 103 ? 18.259 -10.441 -40.941 1.00 55.44 103 ALA A CA 1
ATOM 793 C C . ALA A 1 103 ? 17.681 -10.773 -39.559 1.00 55.44 103 ALA A C 1
ATOM 795 O O . ALA A 1 103 ? 17.875 -11.871 -39.030 1.00 55.44 103 ALA A O 1
ATOM 796 N N . MET A 1 104 ? 16.970 -9.817 -38.962 1.00 58.09 104 MET A N 1
ATOM 797 C CA . MET A 1 104 ? 16.206 -10.063 -37.744 1.00 58.09 104 MET A CA 1
ATOM 798 C C . MET A 1 104 ? 15.211 -11.209 -38.017 1.00 58.09 104 MET A C 1
ATOM 800 O O . MET A 1 104 ? 14.491 -11.139 -39.018 1.00 58.09 104 MET A O 1
ATOM 804 N N . PRO A 1 105 ? 15.169 -12.275 -37.191 1.00 59.31 105 PRO A N 1
ATOM 805 C CA . PRO A 1 105 ? 14.315 -13.426 -37.457 1.00 59.31 105 PRO A CA 1
ATOM 806 C C . PRO A 1 105 ? 12.849 -13.003 -37.643 1.00 59.31 105 PRO A C 1
ATOM 808 O O . PRO A 1 105 ? 12.345 -12.202 -36.845 1.00 59.31 105 PRO A O 1
ATOM 811 N N . PRO A 1 106 ? 12.136 -13.532 -38.653 1.00 53.72 106 PRO A N 1
ATOM 812 C CA . PRO A 1 106 ? 10.724 -13.226 -38.846 1.00 53.72 106 PRO A CA 1
ATOM 813 C C . PRO A 1 106 ? 9.935 -13.650 -37.599 1.00 53.72 106 PRO A C 1
ATOM 815 O O . PRO A 1 106 ? 9.991 -14.803 -37.178 1.00 53.72 106 PRO A O 1
ATOM 818 N N . GLY A 1 107 ? 9.236 -12.696 -36.980 1.00 56.00 107 GLY A N 1
ATOM 819 C CA . GLY A 1 107 ? 8.517 -12.881 -35.711 1.00 56.00 107 GLY A CA 1
ATOM 820 C C . GLY A 1 107 ? 9.189 -12.241 -34.490 1.00 56.00 107 GLY A C 1
ATOM 821 O O . GLY A 1 107 ? 8.546 -12.107 -33.452 1.00 56.00 107 GLY A O 1
ATOM 822 N N . MET A 1 108 ? 10.435 -11.770 -34.605 1.00 55.09 108 MET A N 1
ATOM 823 C CA . MET A 1 108 ? 11.096 -10.990 -33.558 1.00 55.09 108 MET A CA 1
ATOM 824 C C . MET A 1 108 ? 10.688 -9.513 -33.686 1.00 55.09 108 MET A C 1
ATOM 826 O O . MET A 1 108 ? 11.363 -8.711 -34.323 1.00 55.09 108 MET A O 1
ATOM 830 N N . GLY A 1 109 ? 9.520 -9.166 -33.144 1.00 62.12 109 GLY A N 1
ATOM 831 C CA . GLY A 1 109 ? 8.967 -7.810 -33.174 1.00 62.12 109 GLY A CA 1
ATOM 832 C C . GLY A 1 109 ? 8.864 -7.182 -31.785 1.00 62.12 109 GLY A C 1
ATOM 833 O O . GLY A 1 109 ? 8.836 -7.870 -30.770 1.00 62.12 109 GLY A O 1
ATOM 834 N N . ASN A 1 110 ? 8.707 -5.860 -31.727 1.00 66.44 110 ASN A N 1
ATOM 835 C CA . ASN A 1 110 ? 8.572 -5.119 -30.465 1.00 66.44 110 ASN A CA 1
ATOM 836 C C . ASN A 1 110 ? 7.194 -5.270 -29.782 1.00 66.44 110 ASN A C 1
ATOM 838 O O . ASN A 1 110 ? 6.874 -4.534 -28.846 1.00 66.44 110 ASN A O 1
ATOM 842 N N . GLY A 1 111 ? 6.372 -6.223 -30.235 1.00 65.69 111 GLY A N 1
ATOM 843 C CA . GLY A 1 111 ? 5.026 -6.471 -29.714 1.00 65.69 111 GLY A CA 1
ATOM 844 C C . GLY A 1 111 ? 5.018 -6.821 -28.224 1.00 65.69 111 GLY A C 1
ATOM 845 O O . GLY A 1 111 ? 4.190 -6.295 -27.478 1.00 65.69 111 GLY A O 1
ATOM 846 N N . ASP A 1 112 ? 5.994 -7.609 -27.766 1.00 73.00 112 ASP A N 1
ATOM 847 C CA . ASP A 1 112 ? 6.102 -8.016 -26.359 1.00 73.00 112 ASP A CA 1
ATOM 848 C C . ASP A 1 112 ? 6.454 -6.841 -25.432 1.00 73.00 112 ASP A C 1
ATOM 850 O O . ASP A 1 112 ? 5.996 -6.779 -24.288 1.00 73.00 112 ASP A O 1
ATOM 854 N N . PHE A 1 113 ? 7.185 -5.834 -25.930 1.00 79.81 113 PHE A N 1
ATOM 855 C CA . PHE A 1 113 ? 7.526 -4.644 -25.143 1.00 79.81 113 PHE A CA 1
ATOM 856 C C . PHE A 1 113 ? 6.311 -3.774 -24.825 1.00 79.81 113 PHE A C 1
ATOM 858 O O . PHE A 1 113 ? 6.289 -3.127 -23.779 1.00 79.81 113 PHE A O 1
ATOM 865 N N . LYS A 1 114 ? 5.265 -3.803 -25.662 1.00 82.75 114 LYS A N 1
ATOM 866 C CA . LYS A 1 114 ? 3.994 -3.128 -25.364 1.00 82.75 114 LYS A CA 1
ATOM 867 C C . LYS A 1 114 ? 3.320 -3.739 -24.135 1.00 82.75 114 LYS A C 1
ATOM 869 O O . LYS A 1 114 ? 2.920 -3.006 -23.231 1.00 82.75 114 LYS A O 1
ATOM 874 N N . SER A 1 115 ? 3.238 -5.070 -24.082 1.00 84.56 115 SER A N 1
ATOM 875 C CA . SER A 1 115 ? 2.676 -5.793 -22.933 1.00 84.56 115 SER A CA 1
ATOM 876 C C . SER A 1 115 ? 3.490 -5.539 -21.660 1.00 84.56 115 SER A C 1
ATOM 878 O O . SER A 1 115 ? 2.935 -5.245 -20.597 1.00 84.56 115 SER A O 1
ATOM 880 N N . LEU A 1 116 ? 4.822 -5.544 -21.774 1.00 84.44 116 LEU A N 1
ATOM 881 C CA . LEU A 1 116 ? 5.717 -5.249 -20.655 1.00 84.44 116 LEU A CA 1
ATOM 882 C C . LEU A 1 116 ? 5.599 -3.794 -20.175 1.00 84.44 116 LEU A C 1
ATOM 884 O O . LEU A 1 116 ? 5.542 -3.564 -18.967 1.00 84.44 116 LEU A O 1
ATOM 888 N N . CYS A 1 117 ? 5.481 -2.817 -21.079 1.00 87.88 117 CYS A N 1
ATOM 889 C CA . CYS A 1 117 ? 5.244 -1.416 -20.718 1.00 87.88 117 CYS A CA 1
ATOM 890 C C . CYS A 1 117 ? 3.923 -1.254 -19.956 1.00 87.88 117 CYS A C 1
ATOM 892 O O . CYS A 1 117 ? 3.876 -0.587 -18.918 1.00 87.88 117 CYS A O 1
ATOM 894 N N . GLN A 1 118 ? 2.849 -1.889 -20.438 1.00 90.06 118 GLN A N 1
ATOM 895 C CA . GLN A 1 118 ? 1.545 -1.856 -19.774 1.00 90.06 118 GLN A CA 1
ATOM 896 C C . GLN A 1 118 ? 1.600 -2.499 -18.386 1.00 90.06 118 GLN A C 1
ATOM 898 O O . GLN A 1 118 ? 1.138 -1.892 -17.422 1.00 90.06 118 GLN A O 1
ATOM 903 N N . SER A 1 119 ? 2.227 -3.670 -18.269 1.00 88.31 119 SER A N 1
ATOM 904 C CA . SER A 1 119 ? 2.385 -4.385 -16.996 1.00 88.31 119 SER A CA 1
ATOM 905 C C . SER A 1 119 ? 3.207 -3.580 -15.984 1.00 88.31 119 SER A C 1
ATOM 907 O O . SER A 1 119 ? 2.846 -3.488 -14.813 1.00 88.31 119 SER A O 1
ATOM 909 N N . SER A 1 120 ? 4.277 -2.926 -16.442 1.00 86.88 120 SER A N 1
ATOM 910 C CA . SER A 1 120 ? 5.147 -2.098 -15.595 1.00 86.88 120 SER A CA 1
ATOM 911 C C . SER A 1 120 ? 4.426 -0.846 -15.092 1.00 86.88 120 SER A C 1
ATOM 913 O O . SER A 1 120 ? 4.465 -0.538 -13.902 1.00 86.88 120 SER A O 1
ATOM 915 N N . LYS A 1 121 ? 3.695 -0.155 -15.979 1.00 89.50 121 LYS A N 1
ATOM 916 C CA . LYS A 1 121 ? 2.844 0.981 -15.596 1.00 89.50 121 LYS A CA 1
ATOM 917 C C . LYS A 1 121 ? 1.759 0.553 -14.616 1.00 89.50 121 LYS A C 1
ATOM 919 O O . LYS A 1 121 ? 1.516 1.260 -13.643 1.00 89.50 121 LYS A O 1
ATOM 924 N N . PHE A 1 122 ? 1.120 -0.589 -14.861 1.00 90.06 122 PHE A N 1
ATOM 925 C CA . PHE A 1 122 ? 0.117 -1.132 -13.957 1.00 90.06 122 PHE A CA 1
ATOM 926 C C . PHE A 1 122 ? 0.697 -1.392 -12.564 1.00 90.06 122 PHE A C 1
ATOM 928 O O . PHE A 1 122 ? 0.055 -1.037 -11.585 1.00 90.06 122 PHE A O 1
ATOM 935 N N . ALA A 1 123 ? 1.915 -1.927 -12.452 1.00 88.94 123 ALA A N 1
ATOM 936 C CA . ALA A 1 123 ? 2.555 -2.131 -11.153 1.00 88.94 123 ALA A CA 1
ATOM 937 C C . ALA A 1 123 ? 2.746 -0.812 -10.381 1.00 88.94 123 ALA A C 1
ATOM 939 O O . ALA A 1 123 ? 2.423 -0.738 -9.194 1.00 88.94 123 ALA A O 1
ATOM 940 N N . LEU A 1 124 ? 3.210 0.250 -11.048 1.00 88.81 124 LEU A N 1
ATOM 941 C CA . LEU A 1 124 ? 3.389 1.561 -10.419 1.00 88.81 124 LEU A CA 1
ATOM 942 C C . LEU A 1 124 ? 2.046 2.186 -10.009 1.00 88.81 124 LEU A C 1
ATOM 944 O O . LEU A 1 124 ? 1.851 2.521 -8.840 1.00 88.81 124 LEU A O 1
ATOM 948 N N . TRP A 1 125 ? 1.101 2.306 -10.946 1.00 92.31 125 TRP A N 1
ATOM 949 C CA . TRP A 1 125 ? -0.211 2.907 -10.675 1.00 92.31 125 TRP A CA 1
ATOM 950 C C . TRP A 1 125 ? -1.042 2.073 -9.699 1.00 92.31 125 TRP A C 1
ATOM 952 O O . TRP A 1 125 ? -1.724 2.624 -8.840 1.00 92.31 125 TRP A O 1
ATOM 962 N N . GLY A 1 126 ? -0.945 0.749 -9.779 1.00 91.81 126 GLY A N 1
ATOM 963 C CA . GLY A 1 126 ? -1.561 -0.175 -8.835 1.00 91.81 126 GLY A CA 1
ATOM 964 C C . GLY A 1 126 ? -1.029 0.033 -7.421 1.00 91.81 126 GLY A C 1
ATOM 965 O O . GLY A 1 126 ? -1.819 0.145 -6.488 1.00 91.81 126 GLY A O 1
ATOM 966 N N . THR A 1 127 ? 0.288 0.193 -7.257 1.00 91.50 127 THR A N 1
ATOM 967 C CA . THR A 1 127 ? 0.888 0.491 -5.944 1.00 91.50 127 THR A CA 1
ATOM 968 C C . THR A 1 127 ? 0.419 1.846 -5.403 1.00 91.50 127 THR A C 1
ATOM 970 O O . THR A 1 127 ? 0.143 1.963 -4.210 1.00 91.50 127 THR A O 1
ATOM 973 N N . LEU A 1 128 ? 0.248 2.853 -6.266 1.00 93.62 128 LEU A N 1
ATOM 974 C CA . LEU A 1 128 ? -0.321 4.152 -5.886 1.00 93.62 128 LEU A CA 1
ATOM 975 C C . LEU A 1 128 ? -1.774 4.025 -5.407 1.00 93.62 128 LEU A C 1
ATOM 977 O O . LEU A 1 128 ? -2.135 4.595 -4.379 1.00 93.62 128 LEU A O 1
ATOM 981 N N . VAL A 1 129 ? -2.608 3.253 -6.107 1.00 95.00 129 VAL A N 1
ATOM 982 C CA . VAL A 1 129 ? -3.990 2.989 -5.675 1.00 95.00 129 VAL A CA 1
ATOM 983 C C . VAL A 1 129 ? -4.007 2.273 -4.324 1.00 95.00 129 VAL A C 1
ATOM 985 O O . VAL A 1 129 ? -4.766 2.660 -3.437 1.00 95.00 129 VAL A O 1
ATOM 988 N N . VAL A 1 130 ? -3.142 1.274 -4.130 1.00 93.38 130 VAL A N 1
ATOM 989 C CA . VAL A 1 130 ? -3.001 0.572 -2.845 1.00 93.38 130 VAL A CA 1
ATOM 990 C C . VAL A 1 130 ? -2.587 1.537 -1.734 1.00 93.38 130 VAL A C 1
ATOM 992 O O . VAL A 1 130 ? -3.204 1.522 -0.671 1.00 93.38 130 VAL A O 1
ATOM 995 N N . PHE A 1 131 ? -1.616 2.420 -1.981 1.00 95.19 131 PHE A N 1
ATOM 996 C CA . PHE A 1 131 ? -1.219 3.469 -1.038 1.00 95.19 131 PHE A CA 1
ATOM 997 C C . PHE A 1 131 ? -2.414 4.340 -0.615 1.00 95.19 131 PHE A C 1
ATOM 999 O O . PHE A 1 131 ? -2.644 4.529 0.581 1.00 95.19 131 PHE A O 1
ATOM 1006 N N . LEU A 1 132 ? -3.220 4.814 -1.571 1.00 96.44 132 LEU A N 1
ATOM 1007 C CA . LEU A 1 132 ? -4.402 5.633 -1.281 1.00 96.44 132 LEU A CA 1
ATOM 1008 C C . LEU A 1 132 ? -5.452 4.870 -0.462 1.00 96.44 132 LEU A C 1
ATOM 1010 O O . LEU A 1 132 ? -5.990 5.408 0.506 1.00 96.44 132 LEU A O 1
ATOM 1014 N N . LEU A 1 133 ? -5.721 3.608 -0.809 1.00 95.31 133 LEU A N 1
ATOM 1015 C CA . LEU A 1 133 ? -6.679 2.764 -0.090 1.00 95.31 133 LEU A CA 1
ATOM 1016 C C . LEU A 1 133 ? -6.224 2.469 1.344 1.00 95.31 133 LEU A C 1
ATOM 1018 O O . LEU A 1 133 ? -7.024 2.552 2.280 1.00 95.31 133 LEU A O 1
ATOM 1022 N N . VAL A 1 134 ? -4.942 2.160 1.539 1.00 94.50 134 VAL A N 1
ATOM 1023 C CA . VAL A 1 134 ? -4.351 1.938 2.866 1.00 94.50 134 VAL A CA 1
ATOM 1024 C C . VAL A 1 134 ? -4.356 3.235 3.677 1.00 94.50 134 VAL A C 1
ATOM 1026 O O . VAL A 1 134 ? -4.672 3.208 4.868 1.00 94.50 134 VAL A O 1
ATOM 1029 N N . GLY A 1 135 ? -4.086 4.381 3.046 1.00 95.88 135 GLY A N 1
ATOM 1030 C CA . GLY A 1 135 ? -4.149 5.699 3.680 1.00 95.88 135 GLY A CA 1
ATOM 1031 C C . GLY A 1 135 ? -5.553 6.034 4.173 1.00 95.88 135 GLY A C 1
ATOM 1032 O O . GLY A 1 135 ? -5.739 6.348 5.350 1.00 95.88 135 GLY A O 1
ATOM 1033 N N . ALA A 1 136 ? -6.557 5.864 3.312 1.00 96.62 136 ALA A N 1
ATOM 1034 C CA . ALA A 1 136 ? -7.958 6.031 3.684 1.00 96.62 136 ALA A CA 1
ATOM 1035 C C . ALA A 1 136 ? -8.359 5.077 4.822 1.00 96.62 136 ALA A C 1
ATOM 1037 O O . ALA A 1 136 ? -8.960 5.503 5.807 1.00 96.62 136 ALA A O 1
ATOM 1038 N N . SER A 1 137 ? -7.954 3.806 4.743 1.00 94.44 137 SER A N 1
ATOM 1039 C CA . SER A 1 137 ? -8.232 2.798 5.777 1.00 94.44 137 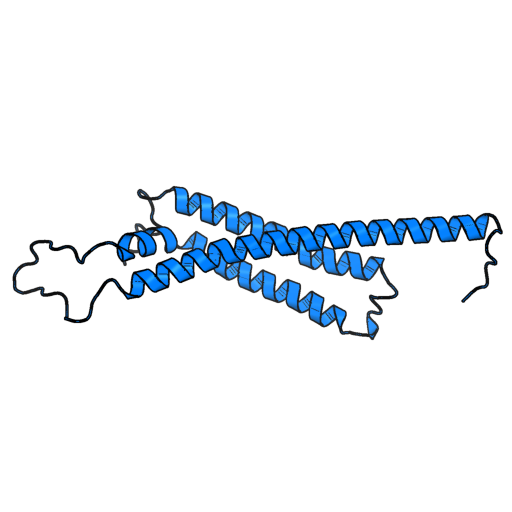SER A CA 1
ATOM 1040 C C . SER A 1 137 ? -7.590 3.147 7.123 1.00 94.44 137 SER A C 1
ATOM 1042 O O . SER A 1 137 ? -8.203 2.962 8.177 1.00 94.44 137 SER A O 1
ATOM 1044 N N . THR A 1 138 ? -6.373 3.696 7.101 1.00 94.88 138 THR A N 1
ATOM 1045 C CA . THR A 1 138 ? -5.674 4.188 8.297 1.00 94.88 138 THR A CA 1
ATOM 1046 C C . THR A 1 138 ? -6.429 5.365 8.912 1.00 94.88 138 THR A C 1
ATOM 1048 O O . THR A 1 138 ? -6.659 5.383 10.121 1.00 94.88 138 THR A O 1
ATOM 1051 N N . GLY A 1 139 ? -6.881 6.313 8.083 1.00 95.62 139 GLY A N 1
ATOM 1052 C CA . GLY A 1 139 ? -7.693 7.450 8.516 1.00 95.62 139 GLY A CA 1
ATOM 1053 C C . GLY A 1 139 ? -9.010 7.019 9.164 1.00 95.62 139 GLY A C 1
ATOM 1054 O O . GLY A 1 139 ? -9.315 7.444 10.276 1.00 95.62 139 GLY A O 1
ATOM 1055 N N . VAL A 1 140 ? -9.748 6.107 8.522 1.00 94.50 140 VAL A N 1
ATOM 1056 C CA . VAL A 1 140 ? -10.986 5.534 9.078 1.00 94.50 140 VAL A CA 1
ATOM 1057 C C . VAL A 1 140 ? -10.711 4.851 10.415 1.00 94.50 140 VAL A C 1
ATOM 1059 O O . VAL A 1 140 ? -11.389 5.142 11.395 1.00 94.50 140 VAL A O 1
ATOM 1062 N N . THR A 1 141 ? -9.677 4.011 10.488 1.00 93.19 141 THR A N 1
ATOM 1063 C CA . THR A 1 141 ? -9.280 3.322 11.726 1.00 93.19 141 THR A CA 1
ATOM 1064 C C . THR A 1 141 ? -9.021 4.306 12.865 1.00 93.19 141 THR A C 1
ATOM 1066 O O . THR A 1 141 ? -9.490 4.099 13.985 1.00 93.19 141 THR A O 1
ATOM 1069 N N . MET A 1 142 ? -8.302 5.393 12.580 1.00 93.56 142 MET A N 1
ATOM 1070 C CA . MET A 1 142 ? -8.012 6.430 13.563 1.00 93.56 142 MET A CA 1
ATOM 1071 C C . MET A 1 142 ? -9.273 7.146 14.044 1.00 93.56 142 MET A C 1
ATOM 1073 O O . MET A 1 142 ? -9.467 7.296 15.250 1.00 93.56 142 MET A O 1
ATOM 1077 N N . ILE A 1 143 ? -10.140 7.559 13.118 1.00 95.19 143 ILE A N 1
ATOM 1078 C CA . ILE A 1 143 ? -11.391 8.250 13.444 1.00 95.19 143 ILE A CA 1
ATOM 1079 C C . ILE A 1 143 ? -12.292 7.347 14.290 1.00 95.19 143 ILE A C 1
ATOM 1081 O O . ILE A 1 143 ? -12.776 7.781 15.334 1.00 95.19 143 ILE A O 1
ATOM 1085 N N . THR A 1 144 ? -12.473 6.083 13.894 1.00 91.62 144 THR A N 1
ATOM 1086 C CA . THR A 1 144 ? -13.275 5.114 14.653 1.00 91.62 144 THR A CA 1
ATOM 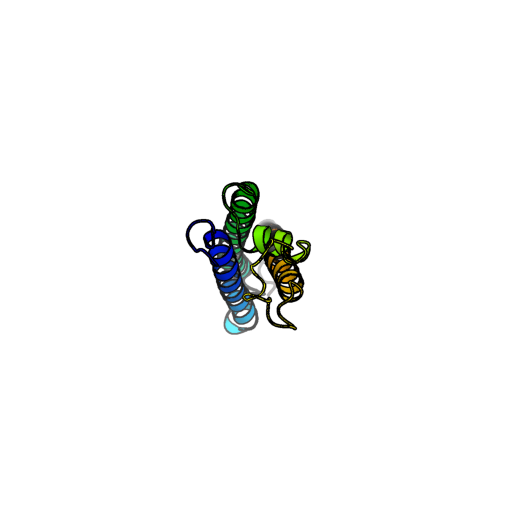1087 C C . THR A 1 144 ? -12.704 4.896 16.051 1.00 91.62 144 THR A C 1
ATOM 1089 O O . THR A 1 144 ? -13.444 4.946 17.027 1.00 91.62 144 THR A O 1
ATOM 1092 N N . TRP A 1 145 ? -11.383 4.749 16.186 1.00 92.38 145 TRP A N 1
ATOM 1093 C CA . TRP A 1 145 ? -10.758 4.568 17.496 1.00 92.38 145 TRP A CA 1
ATOM 1094 C C . TRP A 1 145 ? -10.945 5.776 18.423 1.00 92.38 145 TRP A C 1
ATOM 1096 O O . TRP A 1 145 ? -11.210 5.604 19.616 1.00 92.38 145 TRP A O 1
ATOM 1106 N N . ILE A 1 146 ? -10.832 6.996 17.888 1.00 93.25 146 ILE A N 1
ATOM 1107 C CA . ILE A 1 146 ? -11.075 8.231 18.646 1.00 93.25 146 ILE A CA 1
ATOM 1108 C C . ILE A 1 146 ? -12.548 8.322 19.058 1.00 93.25 146 ILE A C 1
ATOM 1110 O O . ILE A 1 146 ? -12.826 8.634 20.217 1.00 93.25 146 ILE A O 1
ATOM 1114 N N . ALA A 1 147 ? -13.476 8.016 18.147 1.00 93.31 147 ALA A N 1
ATOM 1115 C CA . ALA A 1 147 ? -14.908 8.007 18.428 1.00 93.31 147 ALA A CA 1
ATOM 1116 C C . ALA A 1 147 ? -15.254 7.006 19.542 1.00 93.31 147 ALA A C 1
ATOM 1118 O O . ALA A 1 147 ? -15.899 7.386 20.518 1.00 93.31 147 ALA A O 1
ATOM 1119 N N . ASP A 1 148 ? -14.735 5.778 19.472 1.00 90.00 148 ASP A N 1
ATOM 1120 C CA . ASP A 1 148 ? -14.951 4.750 20.496 1.00 90.00 148 ASP A CA 1
ATOM 1121 C C . ASP A 1 148 ? -14.361 5.166 21.853 1.00 90.00 148 ASP A C 1
ATOM 1123 O O . ASP A 1 148 ? -14.980 4.989 22.906 1.00 90.00 148 ASP A O 1
ATOM 1127 N N . LYS A 1 149 ? -13.169 5.779 21.854 1.00 89.12 149 LYS A N 1
ATOM 1128 C CA . LYS A 1 149 ? -12.556 6.328 23.074 1.00 89.12 149 LYS A CA 1
ATOM 1129 C C . LYS A 1 149 ? -13.380 7.460 23.673 1.00 89.12 149 LYS A C 1
ATOM 1131 O O . LYS A 1 149 ? -13.459 7.562 24.898 1.00 89.12 149 LYS A O 1
ATOM 1136 N N . TRP A 1 150 ? -13.949 8.322 22.840 1.00 90.69 150 TRP A N 1
ATOM 1137 C CA . TRP A 1 150 ? -14.790 9.420 23.294 1.00 90.69 150 TRP A CA 1
ATOM 1138 C C . TRP A 1 150 ? -16.123 8.906 23.849 1.00 90.69 150 TRP A C 1
ATOM 1140 O O . TRP A 1 150 ? -16.487 9.292 24.958 1.00 90.69 150 TRP A O 1
ATOM 1150 N N . ALA A 1 151 ? -16.771 7.956 23.169 1.00 89.31 151 ALA A N 1
ATOM 1151 C CA . ALA A 1 151 ? -17.988 7.294 23.638 1.00 89.31 151 ALA A CA 1
ATOM 1152 C C . ALA A 1 151 ? -17.776 6.594 24.991 1.00 89.31 151 ALA A C 1
ATOM 1154 O O . ALA A 1 151 ? -18.538 6.810 25.931 1.00 89.31 151 ALA A O 1
ATOM 1155 N N . ALA A 1 152 ? -16.675 5.851 25.149 1.00 86.69 152 ALA A N 1
ATOM 1156 C CA . ALA A 1 152 ? -16.334 5.213 26.420 1.00 86.69 152 ALA A CA 1
ATOM 1157 C C . ALA A 1 152 ? -16.095 6.226 27.557 1.00 86.69 152 ALA A C 1
ATOM 1159 O O . ALA A 1 152 ? -16.390 5.943 28.718 1.00 86.69 152 ALA A O 1
ATOM 1160 N N . ARG A 1 153 ? -15.560 7.416 27.248 1.00 87.69 153 ARG A N 1
ATOM 1161 C CA . ARG A 1 153 ? -15.401 8.494 28.238 1.00 87.69 153 ARG A CA 1
ATOM 1162 C C . ARG A 1 153 ? -16.738 9.115 28.628 1.00 87.69 153 ARG A C 1
ATOM 1164 O O . ARG A 1 153 ? -16.915 9.393 29.808 1.00 87.69 153 ARG A O 1
ATOM 1171 N N . GLN A 1 154 ? -17.645 9.333 27.675 1.00 90.25 154 GLN A N 1
ATOM 1172 C CA . GLN A 1 154 ? -18.984 9.856 27.966 1.00 90.25 154 GLN A CA 1
ATOM 1173 C C . GLN A 1 154 ? -19.767 8.884 28.847 1.00 90.25 154 GLN A C 1
ATOM 1175 O O . GLN A 1 154 ? -20.224 9.284 29.909 1.00 90.25 154 GLN A O 1
ATOM 1180 N N . HIS A 1 155 ? -19.770 7.595 28.501 1.00 85.19 155 HIS A N 1
ATOM 1181 C CA . HIS A 1 155 ? -20.429 6.567 29.306 1.00 85.19 155 HIS A CA 1
ATOM 1182 C C . HIS A 1 155 ? -19.916 6.540 30.756 1.00 85.19 155 HIS A C 1
ATOM 1184 O O . HIS A 1 155 ? -20.698 6.452 31.696 1.00 85.19 155 HIS A O 1
ATOM 1190 N N . ARG A 1 156 ? -18.596 6.667 30.976 1.00 85.12 156 ARG A N 1
ATOM 1191 C CA . ARG A 1 156 ? -18.038 6.756 32.341 1.00 85.12 156 ARG A CA 1
ATOM 1192 C C . ARG A 1 156 ? -18.550 7.985 33.097 1.00 85.12 156 ARG A C 1
ATOM 1194 O O . ARG A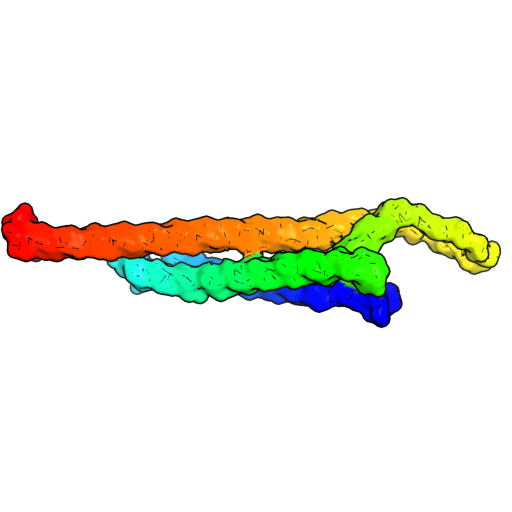 1 156 ? -18.904 7.854 34.260 1.00 85.12 156 ARG A O 1
ATOM 1201 N N . LYS A 1 157 ? -18.618 9.146 32.440 1.00 88.31 157 LYS A N 1
ATOM 1202 C CA . LYS A 1 157 ? -19.135 10.378 33.055 1.00 88.31 157 LYS A CA 1
ATOM 1203 C C . LYS A 1 157 ? -20.622 10.273 33.387 1.00 88.31 157 LYS A C 1
ATOM 1205 O O . LYS A 1 157 ? -21.036 10.737 34.438 1.00 88.31 157 LYS A O 1
ATOM 1210 N N . GLU A 1 158 ? -21.426 9.676 32.513 1.00 87.06 158 GLU A N 1
ATOM 1211 C CA . GLU A 1 158 ? -22.868 9.510 32.735 1.00 87.06 158 GLU A CA 1
ATOM 1212 C C . GLU A 1 158 ? -23.175 8.570 33.907 1.00 87.06 158 GLU A C 1
ATOM 1214 O O . GLU A 1 158 ? -24.085 8.851 34.687 1.00 87.06 158 GLU A O 1
ATOM 1219 N N . VAL A 1 159 ? -22.372 7.514 34.084 1.00 85.12 159 VAL A N 1
ATOM 1220 C CA . VAL A 1 159 ? -22.432 6.637 35.265 1.00 85.12 159 VAL A CA 1
ATOM 1221 C C . VAL A 1 159 ? -21.998 7.385 36.534 1.00 85.12 159 VAL A C 1
ATOM 1223 O O . VAL A 1 159 ? -22.677 7.299 37.552 1.00 85.12 159 VAL A O 1
ATOM 1226 N N . GLU A 1 160 ? -20.912 8.167 36.483 1.00 84.56 160 GLU A N 1
ATOM 1227 C CA . GLU A 1 160 ? -20.434 8.973 37.625 1.00 84.56 160 GLU A CA 1
ATOM 1228 C C . GLU A 1 160 ? -21.446 10.047 38.063 1.00 84.56 160 GLU A C 1
ATOM 1230 O O . GLU A 1 160 ? -21.573 10.326 39.253 1.00 84.56 160 GLU A O 1
ATOM 1235 N N . MET A 1 161 ? -22.192 10.631 37.121 1.00 86.44 161 MET A N 1
ATOM 1236 C CA . MET A 1 161 ? -23.246 11.615 37.401 1.00 86.44 161 MET A CA 1
ATOM 1237 C C . MET A 1 161 ? -24.562 10.979 37.881 1.00 86.44 161 MET A C 1
ATOM 1239 O O . MET A 1 161 ? -25.505 11.706 38.182 1.00 86.44 161 MET A O 1
ATOM 1243 N N . GLY A 1 162 ? -24.651 9.644 37.946 1.00 80.12 162 GLY A N 1
ATOM 1244 C CA . GLY A 1 162 ? -25.869 8.929 38.338 1.00 80.12 162 GLY A CA 1
ATOM 1245 C C . GLY A 1 162 ? -27.001 9.008 37.308 1.00 80.12 162 GLY A C 1
ATOM 1246 O O . GLY A 1 162 ? -28.127 8.620 37.611 1.00 80.12 162 GLY A O 1
ATOM 1247 N N . ASN A 1 163 ? -26.714 9.483 36.090 1.00 79.69 163 ASN A N 1
ATOM 1248 C CA . ASN A 1 163 ? -27.693 9.555 35.002 1.00 79.69 163 ASN A CA 1
ATOM 1249 C C . ASN A 1 163 ? -27.980 8.172 34.393 1.00 79.69 163 ASN A C 1
ATOM 1251 O O . ASN A 1 163 ? -29.020 7.990 33.763 1.00 79.69 163 ASN A O 1
ATOM 1255 N N . ILE A 1 164 ? -27.070 7.206 34.572 1.00 76.38 164 ILE A N 1
ATOM 1256 C CA . ILE A 1 164 ? -27.209 5.815 34.127 1.00 76.38 164 ILE A CA 1
ATOM 1257 C C . ILE A 1 164 ? -26.885 4.893 35.314 1.00 76.38 164 ILE A C 1
ATOM 1259 O O . ILE A 1 164 ? -25.851 5.094 35.957 1.00 76.38 164 ILE A O 1
ATOM 1263 N N . PRO A 1 165 ? -27.729 3.890 35.634 1.00 69.62 165 PRO A N 1
ATOM 1264 C CA . PRO A 1 165 ? -27.437 2.942 36.705 1.00 69.62 165 PRO A CA 1
ATOM 1265 C C . PRO A 1 165 ? -26.174 2.130 36.386 1.00 69.62 165 PRO A C 1
ATOM 1267 O O . PRO A 1 165 ? -25.984 1.680 35.257 1.00 69.62 165 PRO A O 1
ATOM 1270 N N . ALA A 1 166 ? -25.321 1.924 37.393 1.00 65.81 166 ALA A N 1
ATOM 1271 C CA . ALA A 1 166 ? -24.021 1.260 37.244 1.00 65.81 166 ALA A CA 1
ATOM 1272 C C . ALA A 1 166 ? -24.106 -0.227 36.829 1.00 65.81 166 ALA A C 1
ATOM 1274 O O . ALA A 1 166 ? -23.105 -0.783 36.386 1.00 65.81 166 ALA A O 1
ATOM 1275 N N . ASP A 1 167 ? -25.290 -0.841 36.937 1.00 57.56 167 ASP A N 1
ATOM 1276 C CA . ASP A 1 167 ? -25.510 -2.290 36.817 1.00 57.56 167 ASP A CA 1
ATOM 1277 C C . ASP A 1 167 ? -26.213 -2.735 35.518 1.00 57.56 167 ASP A C 1
ATOM 1279 O O . ASP A 1 167 ? -26.789 -3.823 35.470 1.00 57.56 167 ASP A O 1
ATOM 1283 N N . LEU A 1 168 ? -26.204 -1.933 34.448 1.00 54.19 168 LEU A N 1
ATOM 1284 C CA . LEU A 1 168 ? -26.695 -2.422 33.151 1.00 54.19 168 LEU A CA 1
ATOM 1285 C C . LEU A 1 168 ? -25.618 -3.291 32.460 1.00 54.19 168 LEU A C 1
ATOM 1287 O O . LEU A 1 168 ? -24.507 -2.798 32.252 1.00 54.19 168 LEU A O 1
ATOM 1291 N N . PRO A 1 169 ? -25.925 -4.568 32.137 1.00 49.00 169 PRO A N 1
ATOM 1292 C CA . PRO A 1 169 ? -24.992 -5.510 31.512 1.00 49.00 169 PRO A CA 1
ATOM 1293 C C . PRO A 1 169 ? -24.604 -5.146 30.073 1.00 49.00 169 PRO A C 1
ATOM 1295 O O . PRO A 1 169 ? -25.427 -4.527 29.360 1.00 49.00 169 PRO A O 1
#

Secondary structure (DSSP, 8-state):
--GGGEE-HHHHHHHHHHHHHHHHHHHHHHHHT-GGG-TTT-HHHHHHHHHHHHHHHHHHHHHHHHHHHHHHHTTTTSEEHHHHHHHHTTPPP------TT-PPPTT--THHHHHHHHHHHHHHHHHHHHHHHHHHHHHHHHHHHHHHHHHHHHHHHHHHTTSS-TT--

Sequence (169 aa):
MWPQHFDVQGTKALIASSVVTLVLCGAFLIASFIPKLALRQKYTLRALLSLATLLPTLLLTLITTVWAHILNGNAPDVDTIQTWTCKMQSSRPLEQDLPEGIAMPPGMGNGDFKSLCQSSKFALWGTLVVFLLVGASTGVTMITWIADKWAARQHRKEVEMGNIPADLP

Foldseek 3Di:
DPVPQEDAVLVVLLVVLVVLLCVLVVVLVVVVPPVVVVCVVVLVVNLVSLCVSLVVSLVSLVVSLVVNVVQCVCPPRHHYQQRVLVVLLPDFPPPPPDPPPDPDPVPPGSPVSVVSNVVVVCSSVVSVVVSVVSVVVNVVSVVSSVVVVVVVVVVVVCCVVVVDPPPDD